Protein AF-A0A6G7XF11-F1 (afdb_monomer_lite)

Foldseek 3Di:
DFKKAFQDWDQDPVRDTDHHRDIDDDDPVVRVVCVVVVRIGGDPPPDDPDPDPPDDDD

Secondary structure (DSSP, 8-state):
-EEEEESS-EE-TTS-EE-TT-EEEE-HHHHHHHHHTTSEEE---SS---S---S---

Sequence (58 aa):
MTKVVIANDWVDAEGRTHEGGHPVEVEPGTARDLISRGKARAVATDQKSAVQAKKESK

Radius of gyration: 13.03 Å; chains: 1; bounding box: 31×37×20 Å

Organism: NCBI:txid2714935

Structure (mmCIF, N/CA/C/O backbone):
data_AF-A0A6G7XF11-F1
#
_entry.id   AF-A0A6G7XF11-F1
#
loop_
_atom_site.group_PDB
_atom_site.id
_atom_site.type_symbol
_atom_site.label_atom_id
_atom_site.label_alt_id
_atom_site.label_comp_id
_atom_site.label_asym_id
_atom_site.label_entity_id
_atom_site.label_seq_id
_atom_site.pdbx_PDB_ins_code
_atom_site.Cartn_x
_atom_site.Cartn_y
_atom_site.Cartn_z
_atom_site.occupancy
_atom_site.B_iso_or_equiv
_atom_site.auth_seq_id
_atom_site.auth_comp_id
_atom_site.auth_asym_id
_atom_site.auth_atom_id
_atom_site.pdbx_PDB_model_num
ATOM 1 N N . MET A 1 1 ? -0.850 4.111 12.788 1.00 75.12 1 MET A N 1
ATOM 2 C CA . MET A 1 1 ? -0.106 3.907 11.528 1.00 75.12 1 MET A CA 1
ATOM 3 C C . MET A 1 1 ? -0.592 2.619 10.879 1.00 75.12 1 MET A C 1
ATOM 5 O O . MET A 1 1 ? -1.014 1.715 11.592 1.00 75.12 1 MET A O 1
ATOM 9 N N . THR A 1 2 ? -0.618 2.563 9.551 1.00 81.75 2 THR A N 1
ATOM 10 C CA . THR A 1 2 ? -1.079 1.429 8.741 1.00 81.75 2 THR A CA 1
ATOM 11 C C . THR A 1 2 ? 0.072 0.933 7.884 1.00 81.75 2 THR A C 1
ATOM 13 O O . THR A 1 2 ? 0.744 1.720 7.218 1.00 81.75 2 THR A O 1
ATOM 16 N N . LYS A 1 3 ? 0.272 -0.384 7.871 1.00 85.00 3 LYS A N 1
ATOM 17 C CA . LYS A 1 3 ? 1.300 -1.022 7.056 1.00 85.00 3 LYS A CA 1
ATOM 18 C C . LYS A 1 3 ? 0.779 -1.274 5.643 1.00 85.00 3 LYS A C 1
ATOM 20 O O . LYS A 1 3 ? -0.242 -1.937 5.454 1.00 85.00 3 LYS A O 1
ATOM 25 N N . VAL A 1 4 ? 1.491 -0.760 4.649 1.00 87.62 4 VAL A N 1
ATOM 26 C CA . VAL A 1 4 ? 1.199 -0.963 3.226 1.00 87.62 4 VAL A CA 1
ATOM 27 C C . VAL A 1 4 ? 2.452 -1.435 2.504 1.00 87.62 4 VAL A C 1
ATOM 29 O O . VAL A 1 4 ? 3.557 -1.064 2.875 1.00 87.62 4 VAL A O 1
ATOM 32 N N . VAL A 1 5 ? 2.302 -2.271 1.483 1.00 89.81 5 VAL A N 1
ATOM 33 C CA . VAL A 1 5 ? 3.406 -2.642 0.588 1.00 89.81 5 VAL A CA 1
ATOM 34 C C . VAL A 1 5 ? 3.356 -1.720 -0.609 1.00 89.81 5 VAL A C 1
ATOM 36 O O . VAL A 1 5 ? 2.352 -1.700 -1.321 1.00 89.81 5 VAL A O 1
ATOM 39 N N . ILE A 1 6 ? 4.422 -0.961 -0.825 1.00 90.06 6 ILE A N 1
ATOM 40 C CA . ILE A 1 6 ? 4.558 -0.119 -2.010 1.00 90.06 6 ILE A CA 1
ATOM 41 C C . ILE A 1 6 ? 4.617 -1.035 -3.233 1.00 90.06 6 ILE A C 1
ATOM 43 O O . ILE A 1 6 ? 5.342 -2.020 -3.233 1.00 90.06 6 ILE A O 1
ATOM 47 N N . ALA A 1 7 ? 3.794 -0.784 -4.247 1.00 84.69 7 ALA A N 1
ATOM 48 C CA . ALA A 1 7 ? 3.762 -1.589 -5.468 1.00 84.69 7 ALA A CA 1
ATOM 49 C C . ALA A 1 7 ? 4.732 -1.039 -6.524 1.00 84.69 7 ALA A C 1
ATOM 51 O O . ALA A 1 7 ? 5.415 -1.820 -7.173 1.00 84.69 7 ALA A O 1
ATOM 52 N N . ASN A 1 8 ? 4.812 0.289 -6.633 1.00 82.88 8 ASN A N 1
ATOM 53 C CA . ASN A 1 8 ? 5.705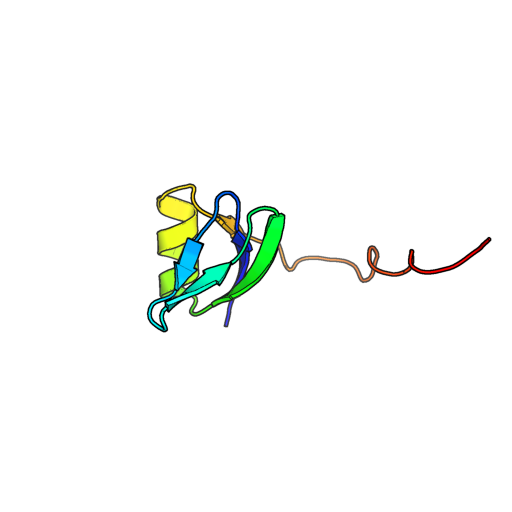 1.030 -7.525 1.00 82.88 8 ASN A CA 1
ATOM 54 C C . ASN A 1 8 ? 6.416 2.116 -6.722 1.00 82.88 8 ASN A C 1
ATOM 56 O O . ASN A 1 8 ? 5.790 2.661 -5.813 1.00 82.88 8 ASN A O 1
ATOM 60 N N . ASP A 1 9 ? 7.650 2.461 -7.098 1.00 84.94 9 ASP A N 1
ATOM 61 C CA . ASP A 1 9 ? 8.476 3.449 -6.397 1.00 84.94 9 ASP A CA 1
ATOM 62 C C . ASP A 1 9 ? 7.665 4.684 -5.982 1.00 84.94 9 ASP A C 1
ATOM 64 O O . ASP A 1 9 ? 6.996 5.339 -6.794 1.00 84.94 9 ASP A O 1
ATOM 68 N N . TRP A 1 10 ? 7.672 4.968 -4.683 1.00 85.12 10 TRP A N 1
ATOM 69 C CA . TRP A 1 10 ? 6.891 6.043 -4.089 1.00 85.12 10 TRP A CA 1
ATOM 70 C C . TRP A 1 10 ? 7.803 6.985 -3.322 1.00 85.12 10 TRP A C 1
ATOM 72 O O . TRP A 1 10 ? 8.564 6.555 -2.464 1.00 85.12 10 TRP A O 1
ATOM 82 N N . VAL A 1 11 ? 7.698 8.277 -3.616 1.00 87.62 11 VAL A N 1
ATOM 83 C CA . VAL A 1 11 ? 8.376 9.322 -2.851 1.00 87.62 11 VAL A CA 1
ATOM 84 C C . VAL A 1 11 ? 7.394 9.876 -1.827 1.00 87.62 11 VAL A C 1
ATOM 86 O O . VAL A 1 11 ? 6.304 10.325 -2.200 1.00 87.62 11 VAL A O 1
ATOM 89 N N . ASP A 1 12 ? 7.757 9.801 -0.551 1.00 85.25 12 ASP A N 1
ATOM 90 C CA . ASP A 1 12 ? 6.955 10.338 0.543 1.00 85.25 12 ASP A CA 1
ATOM 91 C C . ASP A 1 12 ? 6.989 11.880 0.580 1.00 85.25 12 ASP A C 1
ATOM 93 O O . ASP A 1 12 ? 7.694 12.542 -0.187 1.00 85.25 12 ASP A O 1
ATOM 97 N N . ALA A 1 13 ? 6.203 12.474 1.479 1.00 82.31 13 ALA A N 1
ATOM 98 C CA . ALA A 1 13 ? 6.161 13.928 1.647 1.00 82.31 13 ALA A CA 1
ATOM 99 C C . ALA A 1 13 ? 7.463 14.518 2.233 1.00 82.31 13 ALA A C 1
ATOM 101 O O . ALA A 1 13 ? 7.664 15.728 2.167 1.00 82.31 13 ALA A O 1
ATOM 102 N N . GLU A 1 14 ? 8.341 13.682 2.788 1.00 85.50 14 GLU A N 1
ATOM 103 C CA . GLU A 1 14 ? 9.657 14.054 3.318 1.00 85.50 14 GLU A CA 1
ATOM 104 C C . GLU A 1 14 ? 10.768 13.909 2.260 1.00 85.50 14 GLU A C 1
ATOM 106 O O . GLU A 1 14 ? 11.928 14.215 2.535 1.00 85.50 14 GLU A O 1
ATOM 111 N N . GLY A 1 15 ? 10.431 13.475 1.039 1.00 86.62 15 GLY A N 1
ATOM 112 C CA . GLY A 1 15 ? 11.379 13.260 -0.054 1.00 86.62 15 GLY A CA 1
ATOM 113 C C . GLY A 1 15 ? 12.103 11.909 -0.007 1.00 86.62 15 GLY A C 1
ATOM 114 O O . GLY A 1 15 ? 13.055 11.696 -0.759 1.00 86.62 15 GLY A O 1
ATOM 115 N N . ARG A 1 16 ? 11.676 10.976 0.847 1.00 86.12 16 ARG A N 1
ATOM 116 C CA . ARG A 1 16 ? 12.213 9.615 0.924 1.00 86.12 16 ARG A CA 1
ATOM 117 C C . ARG A 1 16 ? 11.602 8.758 -0.168 1.00 86.12 16 ARG A C 1
ATOM 119 O O . ARG A 1 16 ? 10.386 8.660 -0.300 1.00 86.12 16 ARG A O 1
ATOM 126 N N . THR A 1 17 ? 12.463 8.117 -0.948 1.00 87.62 17 THR A N 1
ATOM 127 C CA . THR A 1 17 ? 12.039 7.156 -1.967 1.00 87.62 17 THR A CA 1
ATOM 128 C C . THR A 1 17 ? 11.910 5.776 -1.335 1.00 87.62 17 THR A C 1
ATOM 130 O O . THR A 1 17 ? 12.852 5.271 -0.728 1.00 87.62 17 THR A O 1
ATOM 133 N N . HIS A 1 18 ? 10.739 5.173 -1.481 1.00 84.31 18 HIS A N 1
ATOM 134 C CA . HIS A 1 18 ? 10.433 3.814 -1.075 1.00 84.31 18 HIS A CA 1
ATOM 135 C C . HIS A 1 18 ? 10.309 2.940 -2.316 1.00 84.31 18 HIS A C 1
ATOM 137 O O . HIS A 1 18 ? 9.453 3.191 -3.166 1.00 84.31 18 HIS A O 1
ATOM 143 N N . GLU A 1 19 ? 11.149 1.914 -2.397 1.00 85.12 19 GLU A N 1
ATOM 144 C CA . GLU A 1 19 ? 11.133 0.970 -3.510 1.00 85.12 19 GLU A CA 1
ATOM 145 C C . GLU A 1 19 ? 9.866 0.106 -3.506 1.00 85.12 19 GLU A C 1
ATOM 147 O O . GLU A 1 19 ? 9.310 -0.254 -2.458 1.00 85.12 19 GLU A O 1
ATOM 152 N N . GLY A 1 20 ? 9.422 -0.262 -4.708 1.00 87.06 20 GLY A N 1
ATOM 153 C CA . GLY A 1 20 ? 8.372 -1.260 -4.891 1.00 87.06 20 GLY A CA 1
ATOM 154 C C . GLY A 1 20 ? 8.719 -2.596 -4.218 1.00 87.06 20 GLY A C 1
ATOM 155 O O . GLY A 1 20 ? 9.860 -3.045 -4.201 1.00 87.06 20 GLY A O 1
ATOM 156 N N . GLY A 1 21 ? 7.718 -3.253 -3.641 1.00 83.69 21 GLY A N 1
ATOM 157 C CA . GLY A 1 21 ? 7.841 -4.510 -2.903 1.00 83.69 21 GLY A CA 1
ATOM 158 C C . GLY A 1 21 ? 8.166 -4.348 -1.418 1.00 83.69 21 GLY A C 1
ATOM 159 O O . GLY A 1 21 ? 8.030 -5.320 -0.670 1.00 83.69 21 GLY A O 1
ATOM 160 N N . HIS A 1 22 ? 8.525 -3.146 -0.955 1.00 82.56 22 HIS A N 1
ATOM 161 C CA . HIS A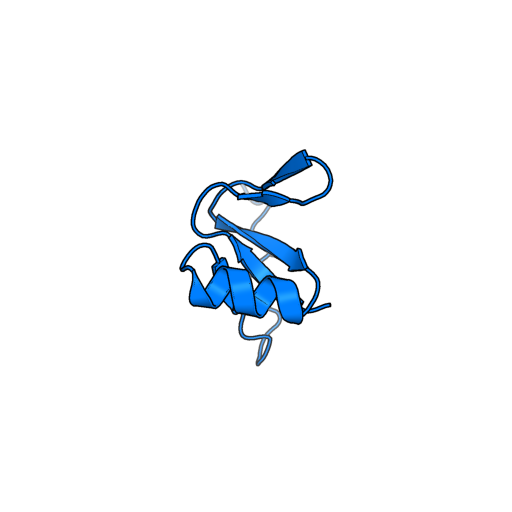 1 22 ? 8.843 -2.923 0.452 1.00 82.56 22 HIS A CA 1
ATOM 162 C C . HIS A 1 22 ? 7.609 -2.539 1.284 1.00 82.56 22 HIS A C 1
ATOM 164 O O . HIS A 1 22 ? 6.828 -1.664 0.895 1.00 82.56 22 HIS A O 1
ATOM 170 N N . PRO A 1 23 ? 7.409 -3.179 2.452 1.00 85.44 23 PRO A N 1
ATOM 171 C CA . PRO A 1 23 ? 6.381 -2.770 3.389 1.00 85.44 23 PRO A CA 1
ATOM 172 C C . PRO A 1 23 ? 6.822 -1.521 4.158 1.00 85.44 23 PRO A C 1
ATOM 174 O O . PRO A 1 23 ? 7.882 -1.510 4.780 1.00 85.44 23 PRO A O 1
ATOM 177 N N . VAL A 1 24 ? 5.970 -0.504 4.170 1.00 86.31 24 VAL A N 1
ATOM 178 C CA . VAL A 1 24 ? 6.172 0.763 4.877 1.00 86.31 24 VAL A CA 1
ATOM 179 C C . VAL A 1 24 ? 4.991 1.032 5.804 1.00 86.31 24 VAL A C 1
ATOM 181 O O . VAL A 1 24 ? 3.860 0.620 5.530 1.00 86.31 24 VAL A O 1
ATOM 184 N N . GLU A 1 25 ? 5.243 1.708 6.920 1.00 87.06 25 GLU A N 1
ATOM 185 C CA . GLU A 1 25 ? 4.189 2.203 7.804 1.00 87.06 25 GLU A CA 1
ATOM 186 C C . GLU A 1 25 ? 3.908 3.665 7.487 1.00 87.06 25 GLU A C 1
ATOM 188 O O . GLU A 1 25 ? 4.801 4.504 7.533 1.00 87.06 25 GLU A O 1
ATOM 193 N N . VAL A 1 26 ? 2.657 3.961 7.152 1.00 86.44 26 VAL A N 1
ATOM 194 C CA . VAL A 1 26 ? 2.200 5.311 6.816 1.00 86.44 26 VAL A CA 1
ATOM 195 C C . VAL A 1 26 ? 0.928 5.641 7.586 1.00 86.44 26 VAL A C 1
ATOM 197 O O . VAL A 1 26 ? 0.293 4.783 8.204 1.00 86.44 26 VAL A O 1
ATOM 200 N N . GLU A 1 27 ? 0.525 6.902 7.558 1.00 88.69 27 GLU A N 1
ATOM 201 C CA . GLU A 1 27 ? -0.767 7.337 8.086 1.00 88.69 27 GLU A CA 1
ATOM 202 C C . GLU A 1 27 ? -1.924 6.584 7.396 1.00 88.69 27 GLU A C 1
ATOM 204 O O . GLU A 1 27 ? -1.869 6.353 6.186 1.00 88.69 27 GLU A O 1
ATOM 209 N N . PRO A 1 28 ? -3.006 6.222 8.106 1.00 85.31 28 PRO A N 1
ATOM 210 C CA . PRO A 1 28 ? -4.143 5.506 7.516 1.00 85.31 28 PRO A CA 1
ATOM 211 C C . PRO A 1 28 ? -4.815 6.270 6.360 1.00 85.31 28 PRO A C 1
ATOM 213 O O . PRO A 1 28 ? -5.335 5.647 5.432 1.00 85.31 28 PRO A O 1
ATOM 216 N N . GLY A 1 29 ? -4.780 7.609 6.381 1.00 88.81 29 GLY A N 1
ATOM 217 C CA . GLY A 1 29 ? -5.227 8.447 5.262 1.00 88.81 29 GLY A CA 1
ATOM 218 C C . GLY A 1 29 ? -4.342 8.276 4.026 1.00 88.81 29 GLY A C 1
ATOM 219 O O . GLY A 1 29 ? -4.844 7.994 2.939 1.00 88.81 29 GLY A O 1
ATOM 220 N N . THR A 1 30 ? -3.023 8.341 4.215 1.00 87.75 30 THR A N 1
ATOM 221 C CA . THR A 1 30 ? -2.026 8.115 3.159 1.00 87.75 30 THR A CA 1
ATOM 222 C C . THR A 1 30 ? -2.085 6.688 2.624 1.00 87.75 30 THR A C 1
ATOM 224 O O . THR A 1 30 ? -2.077 6.491 1.416 1.00 87.75 30 THR A O 1
ATOM 227 N N . ALA A 1 31 ? -2.227 5.682 3.492 1.00 87.25 31 ALA A N 1
ATOM 228 C CA . ALA A 1 31 ? -2.404 4.288 3.090 1.00 87.25 31 ALA A CA 1
ATOM 229 C C . ALA A 1 31 ? -3.604 4.128 2.149 1.00 87.25 31 ALA A C 1
ATOM 231 O O . ALA A 1 31 ? -3.482 3.518 1.089 1.00 87.25 31 ALA A O 1
ATOM 232 N N . ARG A 1 32 ? -4.758 4.704 2.513 1.00 89.00 32 ARG A N 1
ATOM 233 C CA . ARG A 1 32 ? -5.963 4.677 1.676 1.00 89.00 32 ARG A CA 1
ATOM 234 C C . ARG A 1 32 ? -5.766 5.385 0.342 1.00 89.00 32 ARG A C 1
ATOM 236 O O . ARG A 1 32 ? -6.202 4.836 -0.668 1.00 89.00 32 ARG A O 1
ATOM 243 N N . ASP A 1 33 ? -5.118 6.548 0.320 1.00 90.31 33 ASP A N 1
ATOM 244 C CA . ASP A 1 33 ? -4.794 7.253 -0.928 1.00 90.31 33 ASP A CA 1
ATOM 245 C C . ASP A 1 33 ? -3.875 6.403 -1.819 1.00 90.31 33 ASP A C 1
ATOM 247 O O . ASP A 1 33 ? -4.195 6.158 -2.981 1.00 90.31 33 ASP A O 1
ATOM 251 N N . LEU A 1 34 ? -2.798 5.848 -1.259 1.00 87.75 34 LEU A N 1
ATOM 252 C CA . LEU A 1 34 ? -1.856 4.998 -1.987 1.00 87.75 34 LEU A CA 1
ATOM 253 C C . LEU A 1 34 ? -2.518 3.737 -2.549 1.00 87.75 34 LEU A C 1
ATOM 255 O O . LEU A 1 34 ? -2.256 3.369 -3.694 1.00 87.75 34 LEU A O 1
ATOM 259 N N . ILE A 1 35 ? -3.386 3.089 -1.770 1.00 88.19 35 ILE A N 1
ATOM 260 C CA . ILE A 1 35 ? -4.146 1.914 -2.212 1.00 88.19 35 ILE A CA 1
ATOM 261 C C . ILE A 1 35 ? -5.144 2.300 -3.306 1.00 88.19 35 ILE A C 1
ATOM 263 O O . ILE A 1 35 ? -5.209 1.630 -4.334 1.00 88.19 35 ILE A O 1
ATOM 267 N N . SER A 1 36 ? -5.878 3.402 -3.129 1.00 89.44 36 SER A N 1
ATOM 268 C CA . SER A 1 36 ? -6.866 3.879 -4.110 1.00 89.44 36 SER A CA 1
ATOM 269 C C . SER A 1 36 ? -6.216 4.279 -5.434 1.00 89.44 36 SER A C 1
ATOM 271 O O . SER A 1 36 ? -6.798 4.091 -6.497 1.00 89.44 36 SER A O 1
ATOM 273 N N . ARG A 1 37 ? -4.981 4.788 -5.383 1.00 87.75 37 ARG A N 1
ATOM 274 C CA . ARG A 1 37 ? -4.166 5.118 -6.561 1.00 87.75 37 ARG A CA 1
ATOM 275 C C . ARG A 1 37 ? -3.450 3.910 -7.170 1.00 87.75 37 ARG A C 1
ATOM 277 O O . ARG A 1 37 ? -2.730 4.078 -8.150 1.00 87.75 37 ARG A O 1
ATOM 284 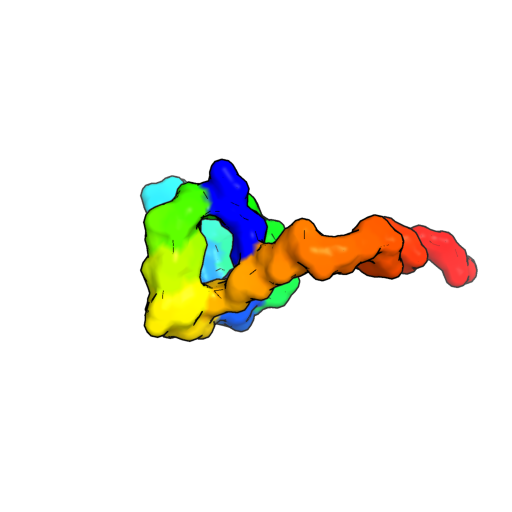N N . GLY A 1 38 ? -3.571 2.721 -6.577 1.00 86.38 38 GLY A N 1
ATOM 285 C CA . GLY A 1 38 ? -2.853 1.519 -7.008 1.00 86.38 38 GLY A CA 1
ATOM 286 C C . GLY A 1 38 ? -1.335 1.578 -6.798 1.00 86.38 38 GLY A C 1
ATOM 287 O O . GLY A 1 38 ? -0.610 0.762 -7.361 1.00 86.38 38 GLY A O 1
ATOM 288 N N . LYS A 1 39 ? -0.837 2.530 -5.998 1.00 86.06 39 LYS A N 1
ATOM 289 C CA . LYS A 1 39 ? 0.591 2.686 -5.674 1.00 86.06 39 LYS A CA 1
ATOM 290 C C . LYS A 1 39 ? 1.039 1.813 -4.510 1.00 86.06 39 LYS A C 1
ATOM 292 O O . LYS A 1 39 ? 2.227 1.536 -4.389 1.00 86.06 39 LYS A O 1
ATOM 297 N N . ALA A 1 40 ? 0.113 1.375 -3.663 1.00 88.38 40 ALA A N 1
ATOM 298 C CA . ALA A 1 40 ? 0.400 0.453 -2.576 1.00 88.38 40 ALA A CA 1
ATOM 299 C C . ALA A 1 40 ? -0.700 -0.599 -2.422 1.00 88.38 40 ALA A C 1
ATOM 301 O O . ALA A 1 40 ? -1.801 -0.475 -2.957 1.00 88.38 40 ALA A O 1
ATOM 302 N N . ARG A 1 41 ? -0.398 -1.646 -1.663 1.00 87.56 41 ARG A N 1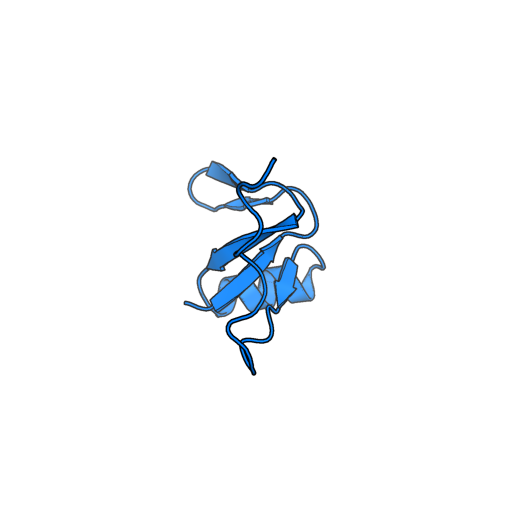
ATOM 303 C CA . ARG A 1 41 ? -1.328 -2.708 -1.286 1.00 87.56 41 ARG A CA 1
ATOM 304 C C . ARG A 1 41 ? -1.463 -2.739 0.227 1.00 87.56 41 ARG A C 1
ATOM 306 O O . ARG A 1 41 ? -0.467 -2.620 0.939 1.00 87.56 41 ARG A O 1
ATOM 313 N N . ALA A 1 42 ? -2.688 -2.917 0.716 1.00 82.81 42 ALA A N 1
ATOM 314 C CA . ALA A 1 42 ? -2.913 -3.137 2.137 1.00 82.81 42 ALA A CA 1
ATOM 315 C C . ALA A 1 42 ? -2.185 -4.415 2.563 1.00 82.81 42 ALA A C 1
ATOM 317 O O . ALA A 1 42 ? -2.394 -5.474 1.970 1.00 82.81 42 ALA A O 1
ATOM 318 N N . VAL A 1 43 ? -1.345 -4.326 3.593 1.00 79.25 43 VAL A N 1
ATOM 319 C CA . VAL A 1 43 ? -0.860 -5.530 4.263 1.00 79.25 43 VAL A CA 1
ATOM 320 C C . VAL A 1 43 ? -1.967 -5.932 5.218 1.00 79.25 43 VAL A C 1
ATOM 322 O O . VAL A 1 43 ? -2.192 -5.249 6.213 1.00 79.25 43 VAL A O 1
ATOM 325 N N . ALA A 1 44 ? -2.703 -6.994 4.890 1.00 63.03 44 ALA A N 1
ATOM 326 C CA . ALA A 1 44 ? -3.664 -7.571 5.817 1.00 63.03 44 ALA A CA 1
ATOM 327 C C . ALA A 1 44 ? -2.903 -7.977 7.086 1.00 63.03 44 ALA A C 1
ATOM 329 O O . ALA A 1 44 ? -2.144 -8.941 7.086 1.00 63.03 44 ALA A O 1
ATOM 330 N N . THR A 1 45 ? -3.071 -7.215 8.165 1.00 57.78 45 THR A N 1
ATOM 331 C CA . THR A 1 45 ? -2.523 -7.542 9.487 1.00 57.78 45 THR A CA 1
ATOM 332 C C . THR A 1 45 ? -3.400 -8.557 10.216 1.00 57.78 45 THR A C 1
ATOM 334 O O . THR A 1 45 ? -3.425 -8.569 11.442 1.00 57.78 45 THR A O 1
ATOM 337 N N . ASP A 1 46 ? -4.129 -9.395 9.478 1.00 50.59 46 ASP A N 1
ATOM 338 C CA . ASP A 1 46 ? -4.837 -10.525 10.052 1.00 50.59 46 ASP A CA 1
ATOM 339 C C . ASP A 1 46 ? -4.045 -11.792 9.733 1.00 50.59 46 ASP A C 1
ATOM 341 O O . ASP A 1 46 ? -4.041 -12.305 8.617 1.00 50.59 46 ASP A O 1
ATOM 345 N N . GLN A 1 47 ? -3.365 -12.250 10.781 1.00 47.84 47 GLN A N 1
ATOM 346 C CA . GLN A 1 47 ? -2.779 -13.571 10.960 1.00 47.84 47 GLN A CA 1
ATOM 347 C C . GLN A 1 47 ? -1.346 -13.806 10.450 1.00 47.84 47 GLN A C 1
ATOM 349 O O . GLN A 1 47 ? -1.035 -13.867 9.265 1.00 47.84 47 GLN A O 1
ATOM 354 N N . LYS A 1 48 ? -0.533 -14.171 11.451 1.00 44.12 48 LYS A N 1
ATOM 355 C CA . LYS A 1 48 ? 0.616 -15.083 11.405 1.00 44.12 48 LYS A CA 1
ATOM 356 C C . LYS A 1 48 ? 1.991 -14.445 11.202 1.00 44.12 48 LYS A C 1
ATOM 358 O O . LYS A 1 48 ? 2.482 -14.240 10.098 1.00 44.12 48 LYS A O 1
ATOM 363 N N . SER A 1 49 ? 2.681 -14.292 12.331 1.00 48.84 49 SER A N 1
ATOM 364 C CA . SER A 1 49 ? 4.078 -14.698 12.500 1.00 48.84 49 SER A CA 1
ATOM 365 C C . SER A 1 49 ? 4.441 -15.845 11.537 1.00 48.84 49 SER A C 1
ATOM 367 O O . SER A 1 49 ? 4.108 -16.989 11.830 1.00 48.84 49 SER A O 1
ATOM 369 N N . ALA A 1 50 ? 5.037 -15.580 10.366 1.00 47.12 50 ALA A N 1
ATOM 370 C CA . ALA A 1 50 ? 5.410 -16.681 9.461 1.00 47.12 50 ALA A CA 1
ATOM 371 C C . ALA A 1 50 ? 6.433 -16.403 8.351 1.00 47.12 50 ALA A C 1
ATOM 373 O O . ALA A 1 50 ? 6.920 -17.379 7.791 1.00 47.12 50 ALA A O 1
ATOM 374 N N . VAL A 1 51 ? 6.790 -15.168 7.977 1.00 45.94 51 VAL A N 1
ATOM 375 C CA . VAL A 1 51 ? 7.735 -14.993 6.850 1.00 45.94 51 VAL A CA 1
ATOM 376 C C . VAL A 1 51 ? 8.700 -13.837 7.082 1.00 45.94 51 VAL A C 1
ATOM 378 O O . VAL A 1 51 ? 8.635 -12.808 6.425 1.00 45.94 51 VAL A O 1
ATOM 381 N N . GLN A 1 52 ? 9.615 -14.015 8.033 1.00 47.50 52 GLN A N 1
ATOM 382 C CA . GLN A 1 52 ? 10.972 -13.461 7.939 1.00 47.50 52 GLN A CA 1
ATOM 383 C C . GLN A 1 52 ? 11.936 -14.244 8.851 1.00 47.50 52 GLN A C 1
ATOM 385 O O . GLN A 1 52 ? 12.723 -13.692 9.603 1.00 47.50 52 GLN A O 1
ATOM 390 N N . ALA A 1 53 ? 11.871 -15.574 8.763 1.00 46.66 53 ALA A N 1
ATOM 391 C CA . ALA A 1 53 ? 12.936 -16.479 9.190 1.00 46.66 53 ALA A CA 1
ATOM 392 C C . ALA A 1 53 ? 13.436 -17.250 7.958 1.00 46.66 53 ALA A C 1
ATOM 394 O O . ALA A 1 53 ? 13.221 -18.447 7.821 1.00 46.66 53 ALA A O 1
ATOM 395 N N . LYS A 1 54 ? 14.022 -16.530 6.997 1.00 44.06 54 LYS A N 1
ATOM 396 C CA . LYS A 1 54 ? 14.930 -17.087 5.980 1.00 44.06 54 LYS A CA 1
ATOM 397 C C . LYS A 1 54 ? 15.995 -16.039 5.642 1.00 44.06 54 LYS A C 1
ATOM 399 O O . LYS A 1 54 ? 16.151 -15.622 4.501 1.00 44.06 54 LYS A O 1
ATOM 404 N N . LYS A 1 55 ? 16.719 -15.587 6.664 1.00 50.44 55 LYS A N 1
ATOM 405 C CA . LYS A 1 55 ? 18.145 -15.314 6.503 1.00 50.44 55 LYS A CA 1
ATOM 406 C C . LYS A 1 55 ? 18.877 -16.452 7.203 1.00 50.44 55 LYS A C 1
ATOM 408 O O . LYS A 1 55 ? 18.463 -16.863 8.279 1.00 50.44 55 LYS A O 1
ATOM 413 N N . GLU A 1 56 ? 19.906 -16.935 6.520 1.00 48.84 56 GLU A N 1
ATOM 414 C CA . GLU A 1 56 ? 20.941 -17.857 6.989 1.00 48.84 56 GLU A CA 1
ATOM 415 C C . GLU A 1 56 ? 20.528 -19.309 7.237 1.00 48.84 56 GLU A C 1
ATOM 417 O O . GLU A 1 56 ? 20.016 -19.683 8.286 1.00 48.84 56 GLU A O 1
ATOM 422 N N . SER A 1 57 ? 20.839 -20.154 6.253 1.00 47.38 57 SER A N 1
ATOM 423 C CA . SER A 1 57 ? 21.597 -21.393 6.472 1.00 47.38 57 SER A CA 1
ATOM 424 C C . SER A 1 57 ? 21.968 -21.992 5.116 1.00 47.38 57 SER A C 1
ATOM 426 O O . SER A 1 57 ? 21.135 -22.651 4.493 1.00 47.38 57 SER A O 1
ATOM 428 N N . LYS A 1 58 ? 23.198 -21.750 4.657 1.00 42.06 58 LYS A N 1
ATOM 429 C CA . LYS A 1 58 ? 24.151 -22.814 4.315 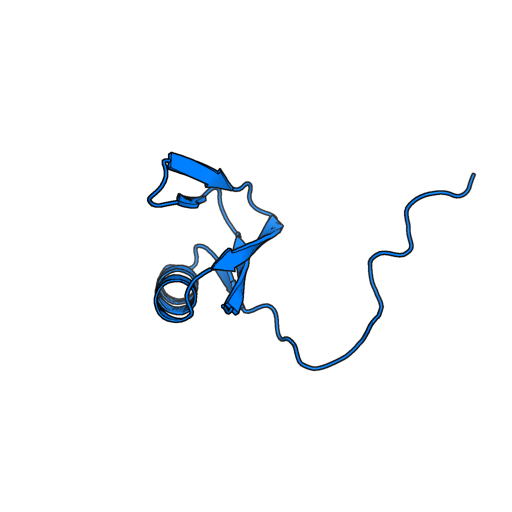1.00 42.06 58 LYS A CA 1
ATOM 430 C C . LYS A 1 58 ? 25.549 -22.240 4.126 1.00 42.06 58 LYS A C 1
ATOM 432 O O . LYS A 1 58 ? 25.646 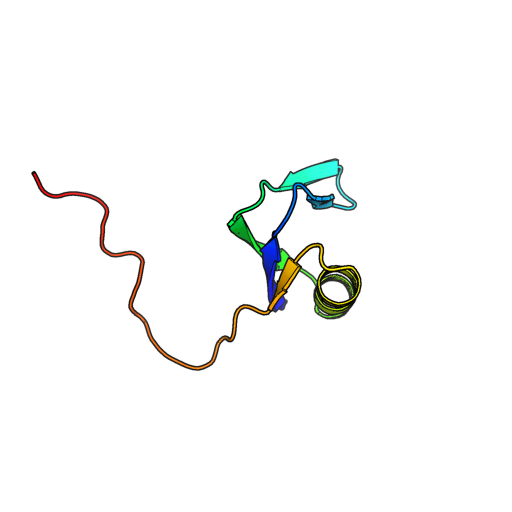-21.182 3.471 1.00 42.06 58 LYS A O 1
#

pLDDT: mean 76.36, std 16.67, range [42.06, 90.31]